Protein 4F3J (pdb70)

Nearest PDB structures (foldseek):
  4f3j-assembly1_A  TM=1.007E+00  e=6.464E-29  Homo sapiens
  6u66-assembly1_A  TM=9.290E-01  e=1.604E-14  Homo sapiens
  1o91-assembly1_C  TM=9.462E-01  e=4.366E-13  Mus musculus
  2jg8-assembly1_B  TM=9.190E-01  e=2.045E-13  Homo sapiens
  1c28-assembly1_A  TM=9.010E-01  e=4.246E-12  Mus musculus

InterPro domains:
  IPR001073 C1q domain [PF00386] (105-232)
  IPR001073 C1q domain [PR00007] (116-142)
  IPR001073 C1q domain [PR00007] (143-162)
  IPR001073 C1q domain [PR00007] (189-210)
  IPR001073 C1q domain [PR00007] (223-233)
  IPR001073 C1q domain [PS50871] (99-238)
  IPR001073 C1q domain [SM00110] (97-235)
  IPR008160 Collagen triple helix repeat [PF01391] (36-93)
  IPR008983 Tumour necrosis factor-like domain superfamily [G3DSA:2.60.120.40] (103-243)
  IPR008983 Tumour necrosis factor-like domain superfamily [SSF49842] (102-234)
  IPR050392 Collagen/C1q domain-containing [PTHR15427] (24-233)

Secondary structure (DSSP, 8-state):
---EEEEEPPP-SSPPP-SS-----EEEE-TT--EETTTTEEE--S-EEEEEEEEEEEEEEEEEEEEEETTEEEEEEEE---S-SS-EEEEEEEEEEE-TT-EEEEE--STT-EEEE-BTTB--EEEEEEEEES--SSTTT--

Radius of gyration: 16.04 Å; Cα contacts (8 Å, |Δi|>4): 365; chains: 1; bounding box: 34×25×56 Å

CATH classification: 2.60.120.40

Solvent-accessible surface area: 7973 Å² total; per-residue (Å²): 94,196,6,42,4,19,0,35,26,43,104,58,239,108,99,14,65,48,128,40,25,0,25,0,64,136,63,99,71,36,154,64,52,25,5,62,27,132,60,0,51,0,32,0,88,18,13,0,23,0,82,2,9,0,100,5,15,0,50,174,32,10,0,19,1,2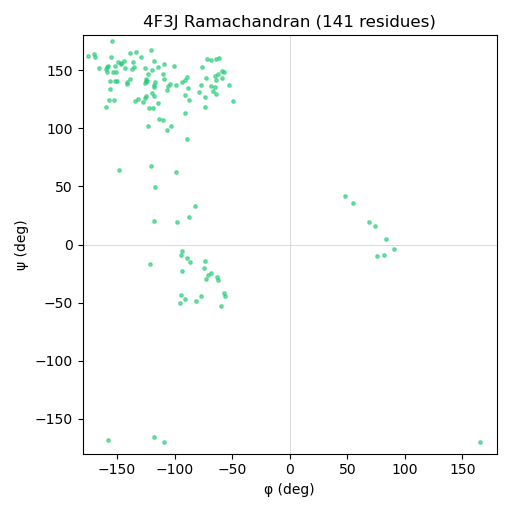1,0,8,59,80,44,131,61,55,27,66,51,95,54,126,18,32,67,116,112,149,54,23,79,17,65,7,27,25,100,24,123,0,97,59,138,24,55,0,21,0,38,4,41,66,68,114,86,49,4,16,48,7,33,161,184,36,64,0,30,0,27,0,86,22,75,119,30,25,166,77,121,53,90,144,190,42,155

Structure (mmCIF, N/CA/C/O backbone):
data_4F3J
#
_entry.id   4F3J
#
_cell.length_a   46.621
_cell.length_b   46.621
_cell.length_c   138.830
_cell.angle_alpha   90.000
_cell.angle_beta   90.000
_cell.angle_gamma   120.000
#
_symmetry.space_group_name_H-M   'H 3'
#
loop_
_entity.id
_entity.type
_entity.pdbx_description
1 polymer 'Complement C1q tumor necrosis factor-related protein 5'
2 water water
#
loop_
_atom_site.group_PDB
_atom_site.id
_atom_site.type_symbol
_atom_site.label_atom_id
_atom_site.label_alt_id
_atom_site.label_comp_id
_atom_site.label_asym_id
_atom_site.label_entity_id
_atom_site.label_seq_id
_atom_site.pdbx_PDB_ins_code
_atom_site.Cartn_x
_atom_site.Cartn_y
_atom_site.Cartn_z
_atom_site.occupancy
_atom_site.B_iso_or_equiv
_atom_site.auth_seq_id
_atom_site.auth_comp_id
_atom_site.auth_asym_id
_atom_site.auth_atom_id
_atom_site.pdbx_PDB_model_num
ATOM 1 N N . ALA A 1 1 ? -20.594 -8.214 -37.065 1.00 37.56 102 ALA A N 1
ATOM 2 C CA . ALA A 1 1 ? -19.691 -7.230 -36.450 1.00 32.94 102 ALA A CA 1
ATOM 3 C C . ALA A 1 1 ? -19.011 -7.785 -35.217 1.00 27.86 102 ALA A C 1
ATOM 4 O O . ALA A 1 1 ? -19.518 -8.730 -34.597 1.00 33.37 102 ALA A O 1
ATOM 6 N N . ARG A 1 2 ? -17.881 -7.184 -34.839 1.00 23.43 103 ARG A N 1
ATOM 7 C CA . ARG A 1 2 ? -17.092 -7.655 -33.702 1.00 18.17 103 ARG A CA 1
ATOM 8 C C . ARG A 1 2 ? -16.857 -6.518 -32.724 1.00 19.81 103 ARG A C 1
ATOM 9 O O . ARG A 1 2 ? -16.366 -5.452 -33.097 1.00 20.88 103 ARG A O 1
ATOM 17 N N . SER A 1 3 ? -17.215 -6.741 -31.468 1.00 16.25 104 SER A N 1
ATOM 18 C CA . SER A 1 3 ? -16.816 -5.837 -30.405 1.00 17.82 104 SER A CA 1
ATOM 19 C C . SER A 1 3 ? -16.910 -6.581 -29.091 1.00 15.14 104 SER A C 1
ATOM 20 O O . SER A 1 3 ? -17.992 -7.026 -28.699 1.00 15.95 104 SER A O 1
ATOM 23 N N . ALA A 1 4 ? -15.780 -6.726 -28.401 1.00 13.39 105 ALA A N 1
ATOM 24 C CA . ALA A 1 4 ? -15.773 -7.397 -27.116 1.00 13.45 105 ALA A CA 1
ATOM 25 C C . ALA A 1 4 ? -14.567 -6.993 -26.308 1.00 13.63 105 ALA A C 1
ATOM 26 O O . ALA A 1 4 ? -13.510 -6.681 -26.874 1.00 16.28 105 ALA A O 1
ATOM 28 N N . PHE A 1 5 ? -14.701 -7.077 -24.987 1.00 13.64 106 PHE A N 1
ATOM 29 C CA . PHE A 1 5 ? -13.554 -6.902 -24.101 1.00 13.63 106 PHE A CA 1
ATOM 30 C C . PHE A 1 5 ? -13.801 -7.607 -22.780 1.00 13.21 106 PHE A C 1
ATOM 31 O O . PHE A 1 5 ? -14.953 -7.840 -22.389 1.00 12.68 106 PHE A O 1
ATOM 39 N N . SER A 1 6 ? -12.721 -7.865 -22.048 1.00 14.24 107 SER A N 1
ATOM 40 C CA . SER A 1 6 ? -12.819 -8.297 -20.677 1.00 13.04 107 SER A CA 1
ATOM 41 C C . SER A 1 6 ? -11.557 -7.830 -19.962 1.00 14.30 107 SER A C 1
ATOM 42 O O . SER A 1 6 ? -10.465 -7.862 -20.544 1.00 15.50 107 SER A O 1
ATOM 45 N N . ALA A 1 7 ? -11.705 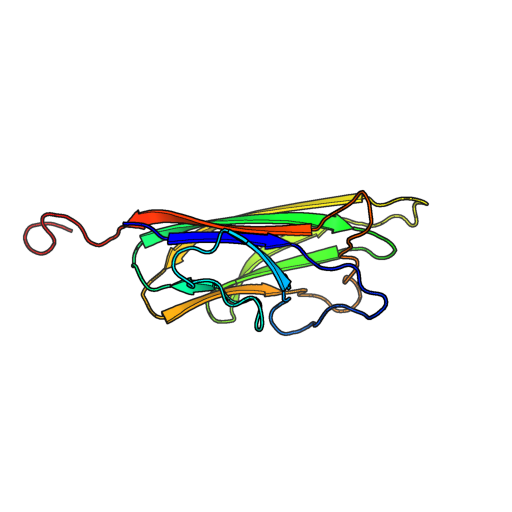-7.374 -18.722 1.00 14.92 108 ALA A N 1
ATOM 46 C CA . ALA A 1 7 ? -10.580 -6.830 -17.958 1.00 16.45 108 ALA A CA 1
ATOM 47 C C . ALA A 1 7 ? -10.782 -7.088 -16.488 1.00 15.24 108 ALA A C 1
ATOM 48 O O . ALA A 1 7 ? -11.927 -7.273 -16.022 1.00 15.33 108 ALA A O 1
ATOM 50 N N . LYS A 1 8 ? -9.689 -7.098 -15.740 1.00 18.26 109 LYS A N 1
ATOM 51 C CA . LYS A 1 8 ? -9.793 -7.283 -14.306 1.00 18.50 109 LYS A CA 1
ATOM 52 C C . LYS A 1 8 ? -9.042 -6.233 -13.527 1.00 18.85 109 LYS A C 1
ATOM 53 O O . LYS A 1 8 ? -8.209 -5.537 -14.072 1.00 20.59 109 LYS A O 1
ATOM 59 N N . ARG A 1 9 ? -9.401 -6.102 -12.254 1.00 18.88 110 ARG A N 1
ATOM 60 C CA . ARG A 1 9 ? -8.777 -5.150 -11.339 1.00 22.17 110 ARG A CA 1
ATOM 61 C C . ARG A 1 9 ? -7.407 -5.646 -10.852 1.00 22.80 110 ARG A C 1
ATOM 62 O O . ARG A 1 9 ? -7.244 -6.818 -10.529 1.00 26.34 110 ARG A O 1
ATOM 70 N N . SER A 1 10 ? -6.422 -4.758 -10.807 1.00 26.18 111 SER A N 1
ATOM 71 C CA . SER A 1 10 ? -5.162 -5.080 -10.129 1.00 29.43 111 SER A CA 1
ATOM 72 C C . SER A 1 10 ? -5.348 -5.000 -8.623 1.00 30.16 111 SER A C 1
ATOM 73 O O . SER A 1 10 ? -6.194 -4.244 -8.142 1.00 33.13 111 SER A O 1
ATOM 76 N N . GLU A 1 11 ? -4.550 -5.769 -7.886 1.00 35.33 112 GLU A N 1
ATOM 77 C CA . GLU A 1 11 ? -4.525 -5.650 -6.435 1.00 37.47 112 GLU A CA 1
ATOM 78 C C . GLU A 1 11 ? -4.135 -4.238 -6.093 1.00 36.65 112 GLU A C 1
ATOM 79 O O . GLU A 1 11 ? -3.285 -3.649 -6.757 1.00 38.36 112 GLU A O 1
ATOM 85 N N . SER A 1 12 ? -4.729 -3.691 -5.043 1.00 38.36 113 SER A N 1
ATOM 86 C CA . SER A 1 12 ? -4.415 -2.318 -4.672 1.00 40.10 113 SER A CA 1
ATOM 87 C C . SER A 1 12 ? -4.553 -2.105 -3.163 1.00 42.66 113 SER A C 1
ATOM 88 O O . SER A 1 12 ? -5.462 -2.649 -2.542 1.00 42.72 113 SER A O 1
ATOM 91 N N . ARG A 1 13 ? -3.635 -1.332 -2.582 1.00 40.72 114 ARG A N 1
ATOM 92 C CA . ARG A 1 13 ? -3.702 -0.964 -1.170 1.00 46.47 114 ARG A CA 1
ATOM 93 C C . ARG A 1 13 ? -4.393 0.385 -1.010 1.00 50.08 114 ARG A C 1
ATOM 94 O O . ARG A 1 13 ? -4.681 0.816 0.113 1.00 54.59 114 ARG A O 1
ATOM 102 N N . VAL A 1 14 ? -4.634 1.062 -2.131 1.00 44.32 115 VAL A N 1
ATOM 103 C CA . VAL A 1 14 ? -5.337 2.342 -2.105 1.00 45.21 115 VAL A CA 1
ATOM 104 C C . VAL A 1 14 ? -6.800 2.150 -2.495 1.00 42.36 115 VAL A C 1
ATOM 105 O O . VAL A 1 14 ? -7.130 1.189 -3.190 1.00 36.63 115 VAL A O 1
ATOM 109 N N . PRO A 1 15 ? -7.687 3.043 -2.011 1.00 47.79 116 PRO A N 1
ATOM 110 C CA . PRO A 1 15 ? -9.107 3.038 -2.392 1.00 48.37 116 PRO A CA 1
ATOM 111 C C . PRO A 1 15 ? -9.282 3.159 -3.903 1.00 47.71 116 PRO A C 1
ATOM 112 O O . PRO A 1 15 ? -8.454 3.800 -4.553 1.00 50.72 116 PRO A O 1
ATOM 116 N N . PRO A 1 16 ? -10.345 2.549 -4.455 1.00 46.88 117 PRO A N 1
ATOM 117 C CA . PRO A 1 16 ? -10.588 2.551 -5.905 1.00 49.31 117 PRO A CA 1
ATOM 118 C C . PRO A 1 16 ? -11.054 3.920 -6.377 1.00 48.51 117 PRO A C 1
ATOM 119 O O . PRO A 1 16 ? -11.798 4.565 -5.634 1.00 42.64 117 PRO A O 1
ATOM 123 N N . PRO A 1 17 ? -10.623 4.356 -7.583 1.00 51.11 118 PRO A N 1
ATOM 124 C CA . PRO A 1 17 ? -11.134 5.613 -8.141 1.00 47.81 118 PRO A CA 1
ATOM 125 C C . PRO A 1 17 ? -12.653 5.612 -8.049 1.00 44.37 118 PRO A C 1
ATOM 126 O O . PRO A 1 17 ? -13.288 4.661 -8.518 1.00 44.68 118 PRO A O 1
ATOM 130 N N . SER A 1 18 ? -13.221 6.626 -7.402 1.00 44.34 119 SER A N 1
ATOM 131 C CA . SER A 1 18 ? -14.670 6.700 -7.218 1.00 47.20 119 SER A CA 1
ATOM 132 C C . SER A 1 18 ? -15.252 7.967 -7.836 1.00 52.02 119 SER A C 1
ATOM 133 O O . SER A 1 18 ? -14.504 8.888 -8.178 1.00 52.07 119 SER A O 1
ATOM 136 N N . ASP A 1 19 ? -16.582 8.004 -7.961 1.00 50.77 120 ASP A N 1
ATOM 137 C CA . ASP A 1 19 ? -17.296 9.113 -8.606 1.00 55.62 120 ASP A CA 1
ATOM 138 C C . ASP A 1 19 ? -16.664 9.483 -9.939 1.00 53.20 120 ASP A C 1
ATOM 139 O O . ASP A 1 19 ? -16.513 10.655 -10.299 1.00 56.46 120 ASP A O 1
ATOM 144 N N . ALA A 1 20 ? -16.309 8.429 -10.658 1.00 42.01 121 ALA A N 1
ATOM 145 C CA . ALA A 1 20 ? -15.562 8.487 -11.887 1.00 38.16 121 ALA A CA 1
ATOM 146 C C . ALA A 1 20 ? -15.580 7.034 -12.273 1.00 37.46 121 ALA A C 1
ATOM 147 O O . ALA A 1 20 ? -15.864 6.176 -11.430 1.00 38.27 121 ALA A O 1
ATOM 149 N N . PRO A 1 21 ? -15.291 6.742 -13.537 1.00 35.99 122 PRO A N 1
ATOM 150 C CA . PRO A 1 21 ? -15.249 5.327 -13.902 1.00 32.66 122 PRO A CA 1
ATOM 151 C C . PRO A 1 21 ? -14.220 4.578 -13.061 1.00 30.90 122 PRO A C 1
ATOM 152 O O . PRO A 1 21 ? -13.214 5.163 -12.612 1.00 31.80 122 PRO A O 1
ATOM 156 N N . LEU A 1 22 ? -14.497 3.304 -12.812 1.00 27.57 123 LEU A N 1
ATOM 157 C CA . LEU A 1 22 ? -13.549 2.431 -12.138 1.00 25.86 123 LEU A CA 1
ATOM 158 C C . LEU A 1 22 ? -12.671 1.722 -13.176 1.00 26.43 123 LEU A C 1
ATOM 159 O O . LEU A 1 22 ? -13.164 0.920 -13.939 1.00 25.03 123 LEU A O 1
ATOM 164 N N . PRO A 1 23 ? -11.361 2.033 -13.219 1.00 25.80 124 PRO A N 1
ATOM 165 C CA . PRO A 1 23 ? -10.500 1.281 -14.146 1.00 29.36 124 PRO A CA 1
ATOM 166 C C . PRO A 1 23 ? -10.343 -0.209 -13.786 1.00 27.18 124 PRO A C 1
ATOM 167 O O . PRO A 1 23 ? -10.102 -0.561 -12.645 1.00 27.37 124 PRO A O 1
ATOM 171 N N . PHE A 1 24 ? -10.516 -1.077 -14.772 1.00 24.97 125 PHE A N 1
ATOM 172 C CA . PHE A 1 24 ? -10.118 -2.478 -14.658 1.00 23.01 125 PHE A CA 1
ATOM 173 C C . PHE A 1 24 ? -8.879 -2.549 -15.527 1.00 22.40 125 PHE A C 1
ATOM 174 O O . PHE A 1 24 ? -8.952 -2.566 -16.769 1.00 23.49 125 PHE A O 1
ATOM 182 N N . ASP A 1 25 ? -7.733 -2.484 -14.864 1.00 25.18 126 ASP A N 1
ATOM 183 C CA . ASP A 1 25 ? -6.519 -2.043 -15.525 1.00 31.79 126 ASP A CA 1
ATOM 184 C C . ASP A 1 25 ? -5.803 -3.186 -16.214 1.00 28.65 126 ASP A C 1
ATOM 185 O O . ASP A 1 25 ? -4.921 -2.968 -17.039 1.00 34.07 126 ASP A O 1
ATOM 190 N N . ARG A 1 26 ? -6.186 -4.406 -15.859 1.00 26.19 127 ARG A N 1
ATOM 191 C CA . ARG A 1 26 ? -5.551 -5.592 -16.398 1.00 27.77 127 ARG A CA 1
ATOM 192 C C . ARG A 1 26 ? -6.402 -6.274 -17.475 1.00 25.56 127 ARG A C 1
ATOM 193 O O . ARG A 1 26 ? -7.378 -6.975 -17.176 1.00 26.43 127 ARG A O 1
ATOM 201 N N . VAL A 1 27 ? -6.038 -6.067 -18.735 1.00 22.85 128 VAL A N 1
ATOM 202 C CA . VAL A 1 27 ? -6.859 -6.543 -19.861 1.00 20.24 128 VAL A CA 1
ATOM 203 C C . VAL A 1 27 ? -6.684 -8.040 -20.152 1.00 23.38 128 VAL A C 1
ATOM 204 O O . VAL A 1 27 ? -5.542 -8.539 -20.245 1.00 25.38 128 VAL A O 1
ATOM 208 N N . LEU A 1 28 ? -7.811 -8.743 -20.281 1.00 19.00 129 LEU A N 1
ATOM 209 C CA . LEU A 1 28 ? -7.816 -10.142 -20.708 1.00 21.47 129 LEU A CA 1
ATOM 210 C C . LEU A 1 28 ? -7.937 -10.232 -22.217 1.00 21.01 129 LEU A C 1
ATOM 211 O O . LEU A 1 28 ? -7.178 -10.948 -22.869 1.00 23.32 129 LEU A O 1
ATOM 216 N N . VAL A 1 29 ? -8.870 -9.474 -22.785 1.00 17.62 130 VAL A N 1
ATOM 217 C CA . VAL A 1 29 ? -9.040 -9.442 -24.235 1.00 18.63 130 VAL A CA 1
ATOM 218 C C . VAL A 1 29 ? -9.717 -8.157 -24.710 1.00 16.19 130 VAL A C 1
ATOM 219 O O . VAL A 1 29 ? -10.811 -7.820 -24.257 1.00 17.55 130 VAL A O 1
ATOM 223 N N . ASN A 1 30 ? -9.064 -7.446 -25.626 1.00 18.65 131 ASN A N 1
ATOM 224 C CA . ASN A 1 30 ? -9.640 -6.222 -26.195 1.00 18.79 131 ASN A CA 1
ATOM 225 C C . ASN A 1 30 ? -9.211 -5.997 -27.630 1.00 20.46 131 ASN A C 1
ATOM 226 O O . ASN A 1 30 ? -8.545 -5.019 -27.928 1.00 23.87 131 ASN A O 1
ATOM 231 N N . GLU A 1 31 ? -9.601 -6.889 -28.540 1.00 20.12 132 GLU A N 1
ATOM 232 C CA . GLU A 1 31 ? -9.033 -6.875 -29.897 1.00 22.57 132 GLU A CA 1
ATOM 233 C C . GLU A 1 31 ? -9.291 -5.608 -30.739 1.00 20.87 132 GLU A C 1
ATOM 234 O O . GLU A 1 31 ? -8.474 -5.245 -31.584 1.00 25.17 132 GLU A O 1
ATOM 240 N N . GLN A 1 32 ? -10.430 -4.954 -30.506 1.00 20.92 133 GLN A N 1
ATOM 241 C CA . GLN A 1 32 ? -10.811 -3.743 -31.243 1.00 20.37 133 GLN A CA 1
ATOM 242 C C . GLN A 1 32 ? -10.301 -2.463 -30.579 1.00 22.66 133 GLN A C 1
ATOM 243 O O . GLN A 1 32 ? -10.374 -1.386 -31.169 1.00 25.23 133 GLN A O 1
ATOM 249 N N . GLY A 1 33 ? -9.809 -2.573 -29.347 1.00 22.20 134 GLY A N 1
ATOM 250 C CA . GLY A 1 33 ? -9.421 -1.397 -28.586 1.00 21.21 134 GLY A CA 1
ATOM 251 C C . GLY A 1 33 ? -10.609 -0.542 -28.167 1.00 22.82 134 GLY A C 1
ATOM 252 O O . GLY A 1 33 ? -10.449 0.644 -27.874 1.00 26.34 134 GLY A O 1
ATOM 253 N N . HIS A 1 34 ? -11.807 -1.125 -28.163 1.00 21.67 135 HIS A N 1
ATOM 254 C CA . HIS A 1 34 ? -12.997 -0.374 -27.767 1.00 19.57 135 HIS A CA 1
ATOM 255 C C . HIS A 1 34 ? -13.032 -0.081 -26.257 1.00 19.45 135 HIS A C 1
ATOM 256 O O . HIS A 1 34 ? -13.668 0.889 -25.825 1.00 23.14 135 HIS A O 1
ATOM 263 N N . TYR A 1 35 ? -12.370 -0.926 -25.459 1.00 19.15 136 TYR A N 1
ATOM 264 C CA . TYR A 1 35 ? -12.203 -0.666 -24.043 1.00 19.88 136 TYR A CA 1
ATOM 265 C C . TYR A 1 35 ? -10.903 0.108 -23.822 1.00 21.38 136 TYR A C 1
ATOM 266 O O . TYR A 1 35 ? -9.891 -0.147 -24.490 1.00 24.46 136 TYR A O 1
ATOM 275 N N . ASP A 1 36 ? -10.927 1.065 -22.897 1.00 24.84 137 ASP A N 1
ATOM 276 C CA . ASP A 1 36 ? -9.744 1.841 -22.558 1.00 26.98 137 ASP A CA 1
ATOM 277 C C . ASP A 1 36 ? -9.362 1.486 -21.123 1.00 27.08 137 ASP A C 1
ATOM 278 O O . ASP A 1 36 ? -10.053 1.869 -20.176 1.00 26.58 137 ASP A O 1
ATOM 283 N N . ALA A 1 37 ? -8.266 0.744 -20.954 1.00 27.37 138 ALA A N 1
ATOM 284 C CA . ALA A 1 37 ? -7.899 0.251 -19.626 1.00 31.31 138 ALA A CA 1
ATOM 285 C C . ALA A 1 37 ? -7.362 1.351 -18.738 1.00 30.30 138 ALA A C 1
ATOM 286 O O . ALA A 1 37 ? -7.224 1.168 -17.534 1.00 31.53 138 ALA A O 1
ATOM 288 N N . VAL A 1 38 ? -7.037 2.488 -19.340 1.00 29.06 139 VAL A N 1
ATOM 289 C CA . VAL A 1 38 ? -6.569 3.626 -18.566 1.00 30.01 139 VAL A CA 1
ATOM 290 C C . VAL A 1 38 ? -7.746 4.324 -17.880 1.00 34.22 139 VAL A C 1
ATOM 291 O O . VAL A 1 38 ? -7.677 4.660 -16.696 1.00 34.76 139 VAL A O 1
ATOM 295 N N . THR A 1 39 ? -8.837 4.514 -18.621 1.00 32.03 140 THR A N 1
ATOM 296 C CA . THR A 1 39 ? -10.018 5.207 -18.094 1.00 32.79 140 THR A CA 1
ATOM 297 C C . THR A 1 39 ? -11.081 4.275 -17.491 1.00 29.81 140 THR A C 1
ATOM 298 O O . THR A 1 39 ? -11.890 4.707 -16.657 1.00 35.85 140 THR A O 1
ATOM 302 N N . GLY A 1 40 ? -11.083 3.008 -17.900 1.00 25.68 141 GLY A N 1
ATOM 303 C CA . GLY A 1 40 ? -12.120 2.077 -17.474 1.00 26.70 141 GLY A CA 1
ATOM 304 C C . GLY A 1 40 ? -13.391 2.152 -18.305 1.00 22.12 141 GLY A C 1
ATOM 305 O O . GLY A 1 40 ? -14.376 1.472 -18.007 1.00 22.01 141 GLY A O 1
ATOM 306 N N . LYS A 1 41 ? -13.366 2.961 -19.359 1.00 21.37 142 LYS A N 1
ATOM 307 C CA . LYS A 1 41 ? -14.535 3.157 -20.202 1.00 23.30 142 LYS A CA 1
ATOM 308 C C . LYS A 1 41 ? -14.509 2.310 -21.476 1.00 21.19 142 LYS A C 1
ATOM 309 O O . LYS A 1 41 ? -13.480 2.216 -22.178 1.00 22.78 142 LYS A O 1
ATOM 315 N N . PHE A 1 42 ? -15.665 1.729 -21.784 1.00 19.18 143 PHE A N 1
ATOM 316 C CA . PHE A 1 42 ? -15.924 1.156 -23.096 1.00 16.75 143 PHE A CA 1
ATOM 317 C C . PHE A 1 42 ? -16.547 2.231 -23.980 1.00 18.43 143 PHE A C 1
ATOM 318 O O . PHE A 1 42 ? -17.498 2.895 -23.591 1.00 19.48 143 PHE A O 1
ATOM 326 N N . THR A 1 43 ? -15.985 2.435 -25.169 1.00 18.91 144 THR A N 1
ATOM 327 C CA . THR A 1 43 ? -16.581 3.352 -26.147 1.00 20.94 144 THR A CA 1
ATOM 328 C C . THR A 1 43 ? -17.063 2.617 -27.394 1.00 21.67 144 THR A C 1
ATOM 329 O O . THR A 1 43 ? -16.278 1.944 -28.090 1.00 20.94 144 THR A O 1
ATOM 333 N N . CYS A 1 44 ? -18.357 2.767 -27.672 1.00 19.81 145 CYS A N 1
ATOM 334 C CA . CYS A 1 44 ? -19.005 2.095 -28.795 1.00 20.67 145 CYS A CA 1
ATOM 335 C C . CYS A 1 44 ? -18.529 2.614 -30.148 1.00 23.41 145 CYS A C 1
ATOM 336 O O . CYS A 1 44 ? -18.395 3.827 -30.352 1.00 22.92 145 CYS A O 1
ATOM 339 N N . GLN A 1 45 ? -18.273 1.693 -31.072 1.00 21.63 146 GLN A N 1
ATOM 340 C CA . GLN A 1 45 ? -18.042 2.050 -32.480 1.00 21.27 146 GLN A CA 1
ATOM 341 C C . GLN A 1 45 ? -19.034 1.383 -33.430 1.00 22.81 146 GLN A C 1
ATOM 342 O O . GLN A 1 45 ? -19.170 1.786 -34.562 1.00 29.41 146 GLN A O 1
ATOM 348 N N . VAL A 1 46 ? -19.721 0.351 -32.971 1.00 23.61 147 VAL A N 1
ATOM 349 C CA . VAL A 1 46 ? -20.697 -0.352 -33.796 1.00 22.47 147 VAL A CA 1
ATOM 350 C C . VAL A 1 46 ? -22.043 -0.223 -33.114 1.00 20.00 147 VAL A C 1
ATOM 351 O O . VAL A 1 46 ? -22.199 -0.684 -31.983 1.00 20.65 147 VAL A O 1
ATOM 355 N N . PRO A 1 47 ? -23.027 0.418 -33.763 1.00 21.58 148 PRO A N 1
ATOM 356 C CA . PRO A 1 47 ? -24.325 0.495 -33.074 1.00 19.83 148 PRO A CA 1
ATOM 357 C C . PRO A 1 47 ? -24.949 -0.887 -32.883 1.00 20.20 148 PRO A C 1
ATOM 358 O O . PRO A 1 47 ? -24.846 -1.750 -33.763 1.00 18.96 148 PRO A O 1
ATOM 362 N N . GLY A 1 48 ? -25.584 -1.117 -31.742 1.00 19.23 149 GLY A N 1
ATOM 363 C CA . GLY A 1 48 ? -26.159 -2.433 -31.534 1.00 19.40 149 GLY A CA 1
ATOM 364 C C . GLY A 1 48 ? -26.528 -2.655 -30.105 1.00 14.97 149 GLY A C 1
ATOM 365 O O . GLY A 1 48 ? -26.531 -1.728 -29.299 1.00 17.39 149 GLY A O 1
ATOM 366 N N . VAL A 1 49 ? -26.853 -3.905 -29.808 1.00 15.21 150 VAL A N 1
ATOM 367 C CA . VAL A 1 49 ? -27.245 -4.287 -28.474 1.00 13.96 150 VAL A CA 1
ATOM 368 C C . VAL A 1 49 ? -26.093 -5.077 -27.863 1.00 13.98 150 VAL A C 1
ATOM 369 O O . VAL A 1 49 ? -25.557 -6.011 -28.486 1.00 13.80 150 VAL A O 1
ATOM 373 N N . TYR A 1 50 ? -25.749 -4.711 -26.625 1.00 12.97 151 TYR A N 1
ATOM 374 C CA . TYR A 1 50 ? -24.570 -5.210 -25.904 1.00 11.55 151 TYR A CA 1
ATOM 375 C C . TYR A 1 50 ? -24.968 -5.855 -24.586 1.00 10.96 151 TYR A C 1
ATOM 376 O O . TYR A 1 50 ? -25.931 -5.396 -23.948 1.00 13.64 151 TYR A O 1
ATOM 385 N N . TYR A 1 51 ? -24.232 -6.894 -24.167 1.00 10.45 152 TYR A N 1
ATOM 386 C CA . TYR A 1 51 ? -24.335 -7.387 -22.792 1.00 10.05 152 TYR A CA 1
ATOM 387 C C . TYR A 1 51 ? -23.094 -6.960 -22.012 1.00 10.83 152 TYR A C 1
ATOM 388 O O . TYR A 1 51 ? -21.982 -7.044 -22.537 1.00 11.48 152 TYR A O 1
ATOM 397 N N . PHE A 1 52 ? -23.277 -6.489 -20.776 1.00 10.93 153 PHE A N 1
ATOM 398 C CA . PHE A 1 52 ? -22.182 -6.145 -19.869 1.00 10.36 153 PHE A CA 1
ATOM 399 C C . PHE A 1 52 ? -22.381 -6.921 -18.587 1.00 10.21 153 PHE A C 1
ATOM 400 O O . PHE A 1 52 ? -23.500 -7.044 -18.104 1.00 11.69 153 PHE A O 1
ATOM 408 N N . ALA A 1 53 ? -21.284 -7.403 -18.030 1.00 10.08 154 ALA A N 1
ATOM 409 C CA . ALA A 1 53 ? -21.303 -8.145 -16.758 1.00 10.54 154 ALA A CA 1
ATOM 410 C C . ALA A 1 53 ? -20.105 -7.783 -15.923 1.00 10.53 154 ALA A C 1
ATOM 411 O O . ALA A 1 53 ? -18.974 -7.702 -16.424 1.00 11.65 154 ALA A O 1
ATOM 413 N N . VAL A 1 54 ? -20.341 -7.643 -14.617 1.00 11.01 155 VAL A N 1
ATOM 414 C CA . VAL A 1 54 ? -19.310 -7.437 -13.599 1.00 11.53 155 VAL A CA 1
ATOM 415 C C . VAL A 1 54 ? -19.409 -8.594 -12.628 1.00 10.96 155 VAL A C 1
ATOM 416 O O . VAL A 1 54 ? -20.502 -8.956 -12.184 1.00 12.35 155 VAL A O 1
ATOM 420 N N . HIS A 1 55 ? -18.265 -9.208 -12.344 1.00 11.09 156 HIS A N 1
ATOM 421 C CA . HIS A 1 55 ? -18.169 -10.246 -11.330 1.00 11.63 156 HIS A CA 1
ATOM 422 C C . HIS A 1 55 ? -17.125 -9.778 -10.337 1.00 11.65 156 HIS A C 1
ATOM 423 O O . HIS A 1 55 ? -15.924 -9.844 -10.637 1.00 13.83 156 HIS A O 1
ATOM 430 N N . ALA A 1 56 ? -17.576 -9.274 -9.188 1.00 13.31 157 ALA A N 1
ATOM 431 C CA . ALA A 1 56 ? -16.694 -8.622 -8.221 1.00 14.61 157 ALA A CA 1
ATOM 432 C C . ALA A 1 56 ? -16.480 -9.402 -6.934 1.00 15.24 157 ALA A C 1
ATOM 433 O O . ALA A 1 56 ? -17.393 -10.073 -6.442 1.00 16.87 157 ALA A O 1
ATOM 435 N N . THR A 1 57 ? -15.280 -9.270 -6.380 1.00 15.45 158 THR A N 1
ATOM 436 C CA . THR A 1 57 ? -14.991 -9.710 -5.033 1.00 16.90 158 THR A CA 1
ATOM 437 C C . THR A 1 57 ? -15.190 -8.520 -4.107 1.00 17.28 158 THR A C 1
ATOM 438 O O . THR A 1 57 ? -14.848 -7.384 -4.442 1.00 17.70 158 THR A O 1
ATOM 442 N N . VAL A 1 58 ? -15.779 -8.806 -2.950 1.00 16.88 159 VAL A N 1
ATOM 443 C CA . VAL A 1 58 ? -16.154 -7.813 -1.951 1.00 16.77 159 VAL A CA 1
ATOM 444 C C . VAL A 1 58 ? -15.384 -8.097 -0.662 1.00 17.97 159 VAL A C 1
ATOM 445 O O . VAL A 1 58 ? -15.415 -9.218 -0.149 1.00 18.19 159 VAL A O 1
ATOM 449 N N . TYR A 1 59 ? -14.698 -7.099 -0.104 1.00 19.47 160 TYR A N 1
ATOM 450 C CA . TYR A 1 59 ? -13.890 -7.362 1.084 1.00 20.24 160 TYR A CA 1
ATOM 451 C C . TYR A 1 59 ? -13.665 -6.100 1.886 1.00 20.14 160 TYR A C 1
ATOM 452 O O . TYR A 1 59 ? -13.353 -5.057 1.319 1.00 24.35 160 TYR A O 1
ATOM 461 N N . ARG A 1 60 ? -13.848 -6.218 3.202 1.00 22.51 161 ARG A N 1
ATOM 462 C CA . ARG A 1 60 ? -13.610 -5.168 4.209 1.00 25.67 161 ARG A CA 1
ATOM 463 C C . ARG A 1 60 ? -14.644 -4.054 4.300 1.00 28.08 161 ARG A C 1
ATOM 464 O O . ARG A 1 60 ? -14.602 -3.245 5.219 1.00 39.08 161 ARG A O 1
ATOM 472 N N . ALA A 1 61 ? -15.554 -4.003 3.362 1.00 26.02 162 ALA A N 1
ATOM 473 C CA . ALA A 1 61 ? -16.567 -2.967 3.304 1.00 24.78 162 ALA A CA 1
ATOM 474 C C . ALA A 1 61 ? -17.560 -3.513 2.323 1.00 22.34 162 ALA A C 1
ATOM 475 O O . ALA A 1 61 ? -17.189 -4.270 1.410 1.00 22.69 162 ALA A O 1
ATOM 477 N N . SER A 1 62 ? -18.821 -3.123 2.467 1.00 22.07 163 SER A N 1
ATOM 478 C CA . SER A 1 62 ? -19.825 -3.460 1.458 1.00 21.98 163 SER A CA 1
ATOM 479 C C . SER A 1 62 ? -19.469 -2.847 0.107 1.00 19.59 163 SER A C 1
ATOM 480 O O . SER A 1 62 ? -18.658 -1.905 0.031 1.00 22.47 163 SER A O 1
ATOM 483 N N . LEU A 1 63 ? -20.056 -3.384 -0.961 1.00 17.59 164 LEU A N 1
ATOM 484 C CA . LEU A 1 63 ? -19.829 -2.857 -2.301 1.00 17.77 164 LEU A CA 1
ATOM 485 C C . LEU A 1 63 ? -21.137 -2.503 -2.967 1.00 17.12 164 LEU A C 1
ATOM 486 O O . LEU A 1 63 ? -22.047 -3.337 -3.059 1.00 17.09 164 LEU A O 1
ATOM 491 N N . GLN A 1 64 ? -21.205 -1.270 -3.458 1.00 18.60 165 GLN A N 1
ATOM 492 C CA . GLN A 1 64 ? -22.260 -0.842 -4.356 1.00 18.60 165 GLN A CA 1
ATOM 493 C C . GLN A 1 64 ? -21.583 -0.451 -5.665 1.00 17.51 165 GLN A C 1
ATOM 494 O O . GLN A 1 64 ? -20.553 0.226 -5.666 1.00 19.77 165 GLN A O 1
ATOM 500 N N . PHE A 1 65 ? -22.143 -0.878 -6.787 1.00 16.18 166 PHE A N 1
ATOM 501 C CA . PHE A 1 65 ? -21.715 -0.315 -8.072 1.00 15.72 166 PHE A CA 1
ATOM 502 C C . PHE A 1 65 ? -22.868 -0.150 -9.047 1.00 17.56 166 PHE A C 1
ATOM 503 O O . PHE A 1 65 ? -23.875 -0.886 -8.979 1.00 16.93 166 PHE A O 1
ATOM 511 N N . ASP A 1 66 ? -22.706 0.826 -9.938 1.00 18.19 167 ASP A N 1
ATOM 512 C CA . ASP A 1 66 ? -23.611 1.044 -11.051 1.00 20.81 167 ASP A CA 1
ATOM 513 C C . ASP A 1 66 ? -22.930 0.666 -12.363 1.00 17.84 167 ASP A C 1
ATO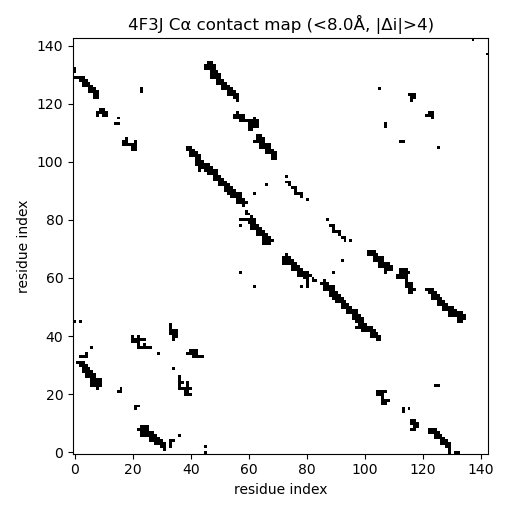M 514 O O . ASP A 1 66 ? -21.733 0.911 -12.545 1.00 18.28 167 ASP A O 1
ATOM 519 N N . LEU A 1 67 ? -23.697 0.077 -13.275 1.00 16.70 168 LEU A N 1
ATOM 520 C CA . LEU A 1 67 ? -23.308 0.039 -14.681 1.00 15.34 168 LEU A CA 1
ATOM 521 C C . LEU A 1 67 ? -23.855 1.319 -15.275 1.00 16.52 168 LEU A C 1
ATOM 522 O O . LEU A 1 67 ? -25.050 1.620 -15.101 1.00 18.79 168 LEU A O 1
ATOM 527 N N . VAL A 1 68 ? -22.971 2.110 -15.892 1.00 17.43 169 VAL A N 1
ATOM 528 C CA . VAL A 1 68 ? -23.286 3.477 -16.309 1.00 17.08 169 VAL A CA 1
ATOM 529 C C . VAL A 1 68 ? -23.188 3.635 -17.830 1.00 17.02 169 VAL A C 1
ATOM 530 O O . VAL A 1 68 ? -22.255 3.105 -18.442 1.00 17.77 169 VAL A O 1
ATOM 534 N N . LYS A 1 69 ? -24.143 4.340 -18.445 1.00 19.34 170 LYS A N 1
ATOM 535 C CA . LYS A 1 69 ? -24.086 4.692 -19.858 1.00 19.18 170 LYS A CA 1
ATOM 536 C C . LYS A 1 69 ? -24.152 6.208 -19.943 1.00 21.64 170 LYS A C 1
ATOM 537 O O . LYS A 1 69 ? -25.139 6.821 -19.502 1.00 23.63 170 LYS A O 1
ATOM 543 N N . ASN A 1 70 ? -23.095 6.822 -20.469 1.00 22.41 171 ASN A N 1
ATOM 544 C CA . ASN A 1 70 ? -23.081 8.275 -20.683 1.00 22.92 171 ASN A CA 1
ATOM 545 C C . ASN A 1 70 ? -23.391 9.080 -19.415 1.00 25.90 171 ASN A C 1
ATOM 546 O O . ASN A 1 70 ? -24.055 10.125 -19.463 1.00 29.60 171 ASN A O 1
ATOM 551 N N . GLY A 1 71 ? -22.921 8.579 -18.275 1.00 26.39 172 GLY A N 1
ATOM 552 C CA . GLY A 1 71 ? -23.081 9.293 -17.018 1.00 26.55 172 GLY A CA 1
ATOM 553 C C . GLY A 1 71 ? -24.342 8.973 -16.234 1.00 25.89 172 GLY A C 1
ATOM 554 O O . GLY A 1 71 ? -24.522 9.463 -15.122 1.00 29.74 172 GLY A O 1
ATOM 555 N N . GLU A 1 72 ? -25.218 8.147 -16.793 1.00 23.85 173 GLU A N 1
ATOM 556 C CA . GLU A 1 72 ? -26.426 7.761 -16.072 1.00 24.42 173 GLU A CA 1
ATOM 557 C C . GLU A 1 72 ? -26.440 6.262 -15.805 1.00 19.81 173 GLU A C 1
ATOM 558 O O . GLU A 1 72 ? -26.044 5.469 -16.654 1.00 21.20 173 GLU A O 1
ATOM 564 N N . SER A 1 73 ? -26.889 5.869 -14.619 1.00 22.00 174 SER A N 1
ATOM 565 C CA . SER A 1 73 ? -26.975 4.458 -14.261 1.00 22.58 174 SER A CA 1
ATOM 566 C C . SER A 1 73 ? -27.967 3.680 -15.136 1.00 20.96 174 SER A C 1
ATOM 567 O O . SER A 1 73 ? -29.105 4.110 -15.329 1.00 29.10 174 SER A O 1
ATOM 570 N N . ILE A 1 74 ? -27.498 2.553 -15.675 1.00 22.66 175 ILE A N 1
ATOM 571 C CA . ILE A 1 74 ? -28.320 1.539 -16.327 1.00 23.35 175 ILE A CA 1
ATOM 572 C C . ILE A 1 74 ? -28.962 0.631 -15.273 1.00 20.46 175 ILE A C 1
ATOM 573 O O . ILE A 1 74 ? -30.160 0.339 -15.295 1.00 23.21 175 ILE A O 1
ATOM 578 N N . ALA A 1 75 ? -28.132 0.170 -14.348 1.00 18.06 176 ALA A N 1
ATOM 579 C CA . ALA A 1 75 ? -28.550 -0.749 -13.287 1.00 17.81 176 ALA A CA 1
ATOM 580 C C . ALA A 1 75 ? -27.533 -0.652 -12.176 1.00 17.56 176 ALA A C 1
ATOM 581 O O . ALA A 1 75 ? -26.354 -0.388 -12.418 1.00 19.55 176 ALA A O 1
ATOM 583 N N . SER A 1 76 ? -28.011 -0.906 -10.964 1.00 16.84 177 SER A N 1
ATOM 584 C CA . SER A 1 76 ? -27.262 -0.742 -9.729 1.00 17.21 177 SER A CA 1
ATOM 585 C C . SER A 1 76 ? -27.268 -2.042 -8.930 1.00 15.66 177 SER A C 1
ATOM 586 O O . SER A 1 76 ? -28.287 -2.748 -8.900 1.00 16.43 177 SER A O 1
ATOM 589 N N . PHE A 1 77 ? -26.143 -2.361 -8.277 1.00 15.58 178 PHE A N 1
ATOM 590 C CA . PHE A 1 77 ? -25.996 -3.617 -7.554 1.00 15.02 178 PHE A CA 1
ATOM 591 C C . PHE A 1 77 ? -25.338 -3.384 -6.197 1.00 15.35 178 PHE A C 1
ATOM 592 O O . PHE A 1 77 ? -24.639 -2.392 -5.996 1.00 16.89 178 PHE A O 1
ATOM 600 N N . PHE A 1 78 ? -25.552 -4.307 -5.263 1.00 15.77 179 PHE A N 1
ATOM 601 C CA . PHE A 1 78 ? -25.041 -4.156 -3.911 1.00 17.99 179 PHE A CA 1
ATOM 602 C C . PHE A 1 78 ? -24.875 -5.503 -3.214 1.00 15.58 179 PHE A C 1
ATOM 603 O O . PHE A 1 78 ? -25.721 -6.384 -3.331 1.00 15.81 179 PHE A O 1
ATOM 611 N N . GLN A 1 79 ? -23.797 -5.637 -2.463 1.00 16.81 180 GLN A N 1
ATOM 612 C CA . GLN A 1 79 ? -23.616 -6.787 -1.580 1.00 14.03 180 GLN A CA 1
ATOM 613 C C . GLN A 1 79 ? -23.127 -6.301 -0.211 1.00 16.64 180 GLN A C 1
ATOM 614 O O . GLN A 1 79 ? -22.090 -5.628 -0.127 1.00 16.95 180 GLN A O 1
ATOM 620 N N . PHE A 1 80 ? -23.860 -6.633 0.861 1.00 17.73 181 PHE A N 1
ATOM 621 C CA . PHE A 1 80 ? -23.458 -6.344 2.234 1.00 19.32 181 PHE A CA 1
ATOM 622 C C . PHE A 1 80 ? -22.204 -7.122 2.601 1.00 18.38 181 PHE A C 1
ATOM 623 O O . PHE A 1 80 ? -22.094 -8.302 2.293 1.00 18.29 181 PHE A O 1
ATOM 631 N N . PHE A 1 81 ? -21.250 -6.462 3.257 1.00 19.29 182 PHE A N 1
ATOM 632 C CA . PHE A 1 81 ? -20.119 -7.186 3.816 1.00 18.62 182 PHE A CA 1
ATOM 633 C C . PHE A 1 81 ? -20.237 -7.163 5.328 1.00 23.08 182 PHE A C 1
ATOM 634 O O . PHE A 1 81 ? -19.994 -6.132 5.969 1.00 26.32 182 PHE A 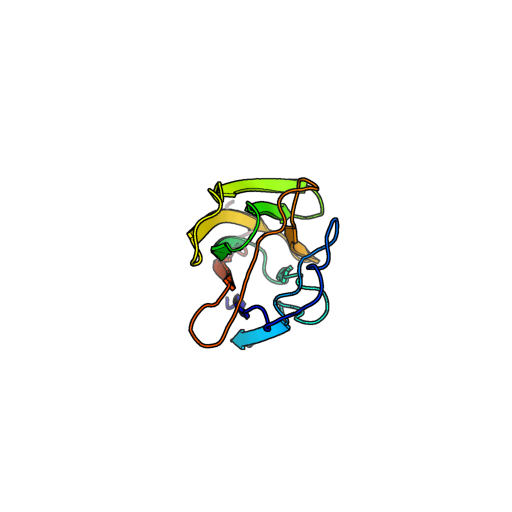O 1
ATOM 642 N N . GLY A 1 82 ? -20.594 -8.310 5.906 1.00 23.75 183 GLY A N 1
ATOM 643 C CA . GLY A 1 82 ? -20.877 -8.431 7.329 1.00 29.72 183 GLY A CA 1
ATOM 644 C C . GLY A 1 82 ? -19.683 -8.597 8.254 1.00 32.20 183 GLY A C 1
ATOM 645 O O . GLY A 1 82 ? -19.780 -9.281 9.281 1.00 38.03 183 GLY A O 1
ATOM 646 N N . GLY A 1 83 ? -18.555 -7.979 7.909 1.00 28.34 184 GLY A N 1
ATOM 647 C CA . GLY A 1 83 ? -17.398 -7.988 8.798 1.00 33.45 184 GLY A CA 1
ATOM 648 C C . GLY A 1 83 ? -16.672 -9.328 8.828 1.00 33.44 184 GLY A C 1
ATOM 649 O O . GLY A 1 83 ? -15.858 -9.583 9.722 1.00 39.96 184 GLY A O 1
ATOM 650 N N . TRP A 1 84 ? -16.954 -10.172 7.842 1.00 29.53 185 TRP A N 1
ATOM 651 C CA . TRP A 1 84 ? -16.419 -11.529 7.763 1.00 27.68 185 TRP A CA 1
ATOM 652 C C . TRP A 1 84 ? -14.892 -11.531 7.610 1.00 26.48 185 TRP A C 1
ATOM 653 O O . TRP A 1 84 ? -14.301 -10.522 7.195 1.00 30.32 185 TRP A O 1
ATOM 664 N N . PRO A 1 85 ? -14.241 -12.662 7.945 1.00 26.61 186 PRO A N 1
ATOM 665 C CA . PRO A 1 85 ? -12.777 -12.729 7.826 1.00 31.39 186 PR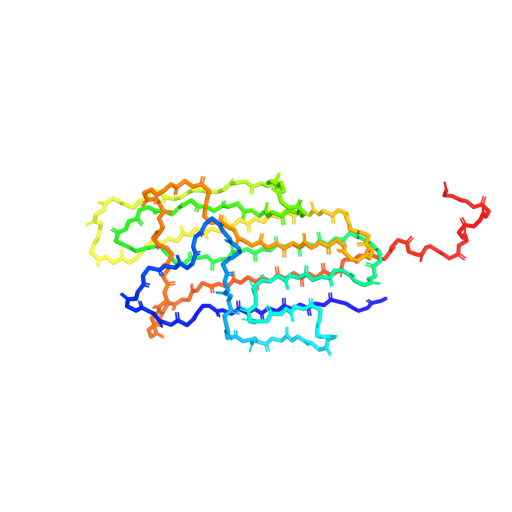O A CA 1
ATOM 666 C C . PRO A 1 85 ? -12.278 -12.848 6.383 1.00 28.34 186 PRO A C 1
ATOM 667 O O . PRO A 1 85 ? -11.116 -12.559 6.124 1.00 30.86 186 PRO A O 1
ATOM 671 N N . LYS A 1 86 ? -13.136 -13.280 5.463 1.00 23.28 187 LYS A N 1
ATOM 672 C CA . LYS A 1 86 ? -12.722 -13.507 4.079 1.00 22.21 187 LYS A CA 1
ATOM 673 C C . LYS A 1 86 ? -13.741 -12.898 3.135 1.00 21.19 187 LYS A C 1
ATOM 674 O O . LYS A 1 86 ? -14.841 -12.545 3.587 1.00 19.69 187 LYS A O 1
ATOM 680 N N . PRO A 1 87 ? -13.382 -12.748 1.838 1.00 20.12 188 PRO A N 1
ATOM 681 C CA . PRO A 1 87 ? -14.268 -11.981 0.947 1.00 18.47 188 PRO A CA 1
ATOM 682 C C . PRO A 1 87 ? -15.611 -12.625 0.626 1.00 18.68 188 PRO A C 1
ATOM 683 O O . PRO A 1 87 ? -15.816 -13.848 0.748 1.00 17.59 188 PRO A O 1
ATOM 687 N N . ALA A 1 88 ? -16.527 -11.759 0.210 1.00 17.25 189 ALA A N 1
ATOM 688 C CA . ALA A 1 88 ? -17.800 -12.150 -0.386 1.00 18.18 189 ALA A CA 1
ATOM 689 C C . ALA A 1 88 ? -17.768 -11.800 -1.885 1.00 16.21 189 ALA A C 1
ATOM 690 O O . ALA A 1 88 ? -16.704 -11.475 -2.435 1.00 17.10 189 ALA A O 1
ATOM 692 N N . SER A 1 89 ? -18.912 -11.883 -2.565 1.00 16.00 190 SER A N 1
ATOM 693 C CA . SER A 1 89 ? -18.957 -11.684 -3.997 1.00 14.69 190 SER A CA 1
ATOM 694 C C . SER A 1 89 ? -20.238 -10.971 -4.416 1.00 13.11 190 SER A C 1
ATOM 695 O O . SER A 1 89 ? -21.266 -11.026 -3.719 1.00 15.55 190 SER A O 1
ATOM 698 N N . LEU A 1 90 ? -20.182 -10.342 -5.592 1.00 14.08 191 LEU A N 1
ATOM 699 C CA . LEU A 1 90 ? -21.290 -9.564 -6.152 1.00 12.56 191 LEU A CA 1
ATOM 700 C C . LEU A 1 90 ? -21.179 -9.563 -7.656 1.00 12.23 191 LEU A C 1
ATOM 701 O O . LEU A 1 90 ? -20.164 -9.130 -8.198 1.00 14.54 191 LEU A O 1
ATOM 706 N N . SER A 1 91 ? -22.222 -9.994 -8.351 1.00 11.42 192 SER A N 1
ATOM 707 C CA . SER A 1 91 ? -22.241 -9.885 -9.800 1.00 12.31 192 SER A CA 1
ATOM 708 C C . SER A 1 91 ? -23.413 -9.030 -10.223 1.00 11.80 192 SER A C 1
ATOM 709 O O . SER A 1 91 ? -24.459 -8.983 -9.570 1.00 15.36 192 SER A O 1
ATOM 712 N N . GLY A 1 92 ? -23.243 -8.355 -11.345 1.00 11.74 193 GLY A N 1
ATOM 713 C CA . GLY A 1 92 ? -24.297 -7.542 -11.930 1.00 12.33 193 GLY A CA 1
ATOM 714 C C . GLY A 1 92 ? -24.178 -7.585 -13.436 1.00 11.80 193 GLY A C 1
ATOM 715 O O . GLY A 1 92 ? -23.107 -7.832 -13.983 1.00 14.71 193 GLY A O 1
ATOM 716 N N . GLY A 1 93 ? -25.276 -7.339 -14.130 1.00 12.26 194 GLY A N 1
ATOM 717 C CA . GLY A 1 93 ? -25.233 -7.405 -15.569 1.00 12.74 194 GLY A CA 1
ATOM 718 C C . GLY A 1 93 ? -26.510 -6.841 -16.136 1.00 11.45 194 GLY A C 1
ATOM 719 O O . GLY A 1 93 ? -27.529 -6.765 -15.422 1.00 12.98 194 GLY A O 1
ATOM 720 N N . ALA A 1 94 ? -26.475 -6.470 -17.413 1.00 11.28 195 ALA A N 1
ATOM 721 C CA . ALA A 1 94 ? -27.631 -5.915 -18.105 1.00 11.86 195 ALA A CA 1
ATOM 722 C C . ALA A 1 94 ? -27.305 -5.830 -19.588 1.00 11.30 195 ALA A C 1
ATOM 723 O O . ALA A 1 94 ? -26.128 -5.911 -19.980 1.00 13.40 195 ALA A O 1
ATOM 725 N N . MET A 1 95 ? -28.332 -5.657 -20.425 1.00 12.46 196 MET A N 1
ATOM 726 C CA . MET A 1 95 ? -28.116 -5.304 -21.836 1.00 12.95 196 MET A CA 1
ATOM 727 C C . MET A 1 95 ? -28.542 -3.868 -22.064 1.00 13.38 196 MET A C 1
ATOM 728 O O . MET A 1 95 ? -29.416 -3.336 -21.367 1.00 16.72 196 MET A O 1
ATOM 733 N N . VAL A 1 96 ? -27.958 -3.253 -23.090 1.00 14.64 197 VAL A N 1
ATOM 734 C CA . VAL A 1 96 ? -28.247 -1.884 -23.417 1.00 16.98 197 VAL A CA 1
ATOM 735 C C . VAL A 1 96 ? -27.992 -1.708 -24.904 1.00 16.59 197 VAL A C 1
ATOM 736 O O . VAL A 1 96 ? -27.139 -2.381 -25.501 1.00 16.21 197 VAL A O 1
ATOM 740 N N . ARG A 1 97 ? -28.763 -0.818 -25.512 1.00 18.94 198 ARG A N 1
ATOM 741 C CA . ARG A 1 97 ? -28.522 -0.419 -26.891 1.00 17.50 198 ARG A CA 1
ATOM 742 C C . ARG A 1 97 ? -27.544 0.750 -26.864 1.00 19.52 198 ARG A C 1
ATOM 743 O O . ARG A 1 97 ? -27.689 1.663 -26.051 1.00 21.84 198 ARG A O 1
ATOM 751 N N . LEU A 1 98 ? -26.540 0.700 -27.737 1.00 16.84 199 LEU A N 1
ATOM 752 C CA . LEU A 1 98 ? -25.534 1.755 -27.863 1.00 17.93 199 LEU A CA 1
ATOM 753 C C . LEU A 1 98 ? -25.421 2.265 -29.286 1.00 20.67 199 LEU A C 1
ATOM 754 O O . LEU A 1 98 ? -25.655 1.525 -30.247 1.00 19.89 199 LEU A O 1
ATOM 759 N N . GLU A 1 99 ? -25.024 3.534 -29.410 1.00 22.83 200 GLU A N 1
ATOM 760 C CA . GLU A 1 99 ? -24.689 4.151 -30.681 1.00 24.32 200 GLU A CA 1
ATOM 761 C C . GLU A 1 99 ? -23.217 4.563 -30.616 1.00 22.88 200 GLU A C 1
ATOM 762 O O . GLU A 1 99 ? -22.668 4.739 -29.517 1.00 21.35 200 GLU A O 1
ATOM 768 N N . PRO A 1 100 ? -22.573 4.736 -31.789 1.00 26.12 201 PRO A N 1
ATOM 769 C CA . PRO A 1 100 ? -21.147 5.090 -31.758 1.00 26.27 201 PRO A CA 1
ATOM 770 C C . PRO A 1 100 ? -20.861 6.316 -30.888 1.00 29.71 201 PRO A C 1
ATOM 771 O O . PRO A 1 100 ? -21.620 7.288 -30.900 1.00 28.36 201 PRO A O 1
ATOM 775 N N . GLU A 1 101 ? -19.787 6.207 -30.107 1.00 26.59 202 GLU A N 1
ATOM 776 C CA . GLU A 1 101 ? -19.325 7.213 -29.153 1.00 26.26 202 GLU A CA 1
ATOM 777 C C . GLU A 1 101 ? -20.050 7.181 -27.812 1.00 27.79 202 GLU A C 1
ATOM 778 O O . GLU A 1 101 ? -19.621 7.866 -26.880 1.00 28.87 202 GLU A O 1
ATOM 784 N N . ASP A 1 102 ? -21.124 6.397 -27.689 1.00 22.47 203 ASP A N 1
ATOM 785 C CA . ASP A 1 102 ? -21.662 6.152 -26.346 1.00 22.25 203 ASP A CA 1
ATOM 786 C C . ASP A 1 102 ? -20.599 5.437 -25.519 1.00 21.51 203 ASP A C 1
ATOM 787 O O . ASP A 1 102 ? -19.817 4.637 -26.050 1.00 22.16 203 ASP A O 1
ATOM 792 N N . GLN A 1 103 ? -20.583 5.718 -24.221 1.00 20.52 204 GLN A N 1
ATOM 793 C CA . GLN A 1 103 ? -19.620 5.111 -23.317 1.00 19.74 204 GLN A CA 1
ATOM 794 C C . GLN A 1 103 ? -20.312 4.393 -22.175 1.00 18.30 204 GLN A C 1
ATOM 795 O O . GLN A 1 103 ? -21.331 4.865 -21.665 1.00 20.01 204 GLN A O 1
ATOM 801 N N . VAL A 1 104 ? -19.767 3.234 -21.794 1.00 17.73 205 V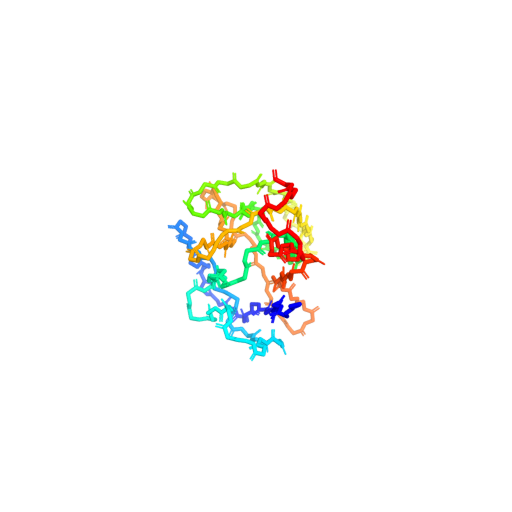AL A N 1
ATOM 802 C CA . VAL A 1 104 ? -20.262 2.440 -20.684 1.00 17.15 205 VAL A CA 1
ATOM 803 C C . VAL A 1 104 ? -19.115 2.169 -19.726 1.00 18.26 205 VAL A C 1
ATOM 804 O O . VAL A 1 104 ? -17.982 1.903 -20.148 1.00 17.97 205 VAL A O 1
ATOM 808 N N . TRP A 1 105 ? -19.403 2.256 -18.434 1.00 18.06 206 TRP A N 1
ATOM 809 C CA . TRP A 1 105 ? -18.404 1.959 -17.417 1.00 16.79 206 TRP A CA 1
ATOM 810 C C . TRP A 1 105 ? -19.030 1.512 -16.106 1.00 17.89 206 TRP A C 1
ATOM 811 O O . TRP A 1 105 ? -20.257 1.500 -15.969 1.00 17.35 206 TRP A O 1
ATOM 822 N N . VAL A 1 106 ? -18.176 1.121 -15.161 1.00 16.62 207 VAL A N 1
ATOM 823 C CA . VAL A 1 106 ? -18.612 0.739 -13.825 1.00 16.65 207 VAL A CA 1
ATOM 824 C C . VAL A 1 106 ? -18.267 1.886 -12.885 1.00 18.23 207 VAL A C 1
ATOM 825 O O . VAL A 1 106 ? -17.188 2.475 -12.994 1.00 20.59 207 VAL A O 1
ATOM 829 N N . GLN A 1 107 ? -19.166 2.221 -11.960 1.00 19.00 208 GLN A N 1
ATOM 830 C CA . GLN A 1 107 ? -18.878 3.270 -10.994 1.00 20.53 208 GLN A CA 1
ATOM 831 C C . GLN A 1 107 ? -19.418 2.913 -9.605 1.00 21.81 208 GLN A C 1
ATOM 832 O O . GLN A 1 107 ? -20.517 2.399 -9.491 1.00 22.51 208 GLN A O 1
ATOM 838 N N . VAL A 1 108 ? -18.658 3.168 -8.544 1.00 29.33 209 VAL A 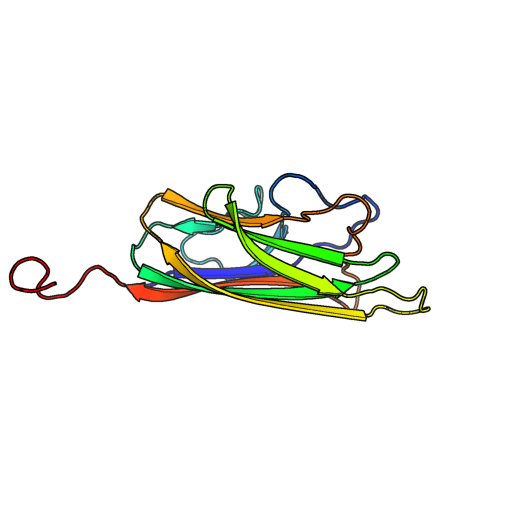N 1
ATOM 839 C CA . VAL A 1 108 ? -19.252 3.058 -7.199 1.00 35.80 209 VAL A CA 1
ATOM 840 C C . VAL A 1 108 ? -20.190 4.250 -6.955 1.00 38.13 209 VAL A C 1
ATOM 841 O O . VAL A 1 108 ? -19.748 5.403 -6.961 1.00 41.21 209 VAL A O 1
ATOM 845 N N . GLY A 1 109 ? -21.478 3.974 -6.746 1.00 38.39 210 GLY A N 1
ATOM 846 C CA . GLY A 1 109 ? -22.493 5.020 -6.676 1.00 37.72 210 GLY A CA 1
ATOM 847 C C . GLY A 1 109 ? -22.851 5.572 -5.302 1.00 41.70 210 GLY A C 1
ATOM 848 O O . GLY A 1 109 ? -23.639 6.521 -5.195 1.00 46.31 210 GLY A O 1
ATOM 849 N N . VAL A 1 110 ? -22.293 4.983 -4.247 1.00 41.54 211 VAL A N 1
ATOM 850 C CA . VAL A 1 110 ? -22.502 5.486 -2.890 1.00 40.81 211 VAL A CA 1
ATOM 851 C C . VAL A 1 110 ? -21.182 5.439 -2.103 1.00 43.03 211 VAL A C 1
ATOM 852 O O . VAL A 1 110 ? -20.396 4.499 -2.250 1.00 44.94 211 VAL A O 1
ATOM 856 N N . GLY A 1 111 ? -20.954 6.450 -1.262 1.00 46.10 212 GLY A N 1
ATOM 857 C CA . GLY A 1 111 ? -19.639 6.720 -0.690 1.00 50.55 212 GLY A CA 1
ATOM 858 C C . GLY A 1 111 ? -18.935 5.667 0.158 1.00 45.26 212 GLY A C 1
ATOM 859 O O . GLY A 1 111 ? -17.773 5.335 -0.095 1.00 49.14 212 GLY A O 1
ATOM 860 N N . ASP A 1 112 ? -19.627 5.165 1.176 1.00 41.24 213 ASP A N 1
ATOM 861 C CA . ASP A 1 112 ? -19.088 4.159 2.091 1.00 42.82 213 ASP A CA 1
ATOM 862 C C . ASP A 1 112 ? -18.752 2.833 1.389 1.00 37.88 213 ASP A C 1
ATOM 863 O O . ASP A 1 112 ? -17.862 2.083 1.808 1.00 39.93 213 ASP A O 1
ATOM 868 N N . TYR A 1 113 ? -19.467 2.542 0.314 1.00 31.07 214 TYR A N 1
ATOM 869 C CA . TYR A 1 113 ? -19.553 1.166 -0.145 1.00 26.35 214 TYR A CA 1
ATOM 870 C C . TYR A 1 113 ? -18.590 0.835 -1.294 1.00 24.19 214 TYR A C 1
ATOM 871 O O . TYR A 1 113 ? -18.990 0.528 -2.419 1.00 24.20 214 TYR A O 1
ATOM 880 N N . ILE A 1 114 ? -17.299 0.944 -1.005 1.00 26.67 215 ILE A N 1
ATOM 881 C CA . ILE A 1 114 ? -16.274 0.733 -2.018 1.00 27.27 215 ILE A CA 1
ATOM 882 C C . ILE A 1 114 ? -15.392 -0.454 -1.663 1.00 27.11 215 ILE A C 1
ATOM 883 O O . ILE A 1 114 ? -14.165 -0.357 -1.684 1.00 30.20 215 ILE A O 1
ATOM 888 N N . GLY A 1 115 ? -16.024 -1.576 -1.338 1.00 25.36 216 GLY A N 1
ATOM 889 C CA . GLY A 1 115 ? -15.283 -2.779 -0.974 1.00 24.80 216 GLY A CA 1
ATOM 890 C C . GLY A 1 115 ? -14.870 -3.701 -2.118 1.00 22.67 216 GLY A C 1
ATOM 891 O O . GLY A 1 115 ? -14.634 -4.888 -1.884 1.00 22.10 216 GLY A O 1
ATOM 892 N N . ILE A 1 116 ? -14.756 -3.191 -3.338 1.00 22.77 217 ILE A N 1
ATOM 893 C CA . ILE A 1 116 ? -14.318 -4.042 -4.450 1.00 23.16 217 ILE A CA 1
ATOM 894 C C . ILE A 1 116 ? -12.873 -4.490 -4.190 1.00 21.14 217 ILE A C 1
ATOM 895 O O . ILE A 1 116 ? -12.080 -3.734 -3.609 1.00 26.96 217 ILE A O 1
ATOM 900 N N . TYR A 1 117 ? -12.536 -5.714 -4.591 1.00 19.15 218 TYR A N 1
ATOM 901 C CA . TYR A 1 117 ? -11.276 -6.326 -4.182 1.00 20.38 218 TYR A CA 1
ATOM 902 C C . TYR A 1 117 ? -10.662 -7.253 -5.243 1.00 20.75 218 TYR A C 1
ATOM 903 O O . TYR A 1 117 ? -11.368 -7.819 -6.097 1.00 19.50 218 TYR A O 1
ATOM 912 N N . ALA A 1 118 ? -9.339 -7.411 -5.165 1.00 21.95 219 ALA A N 1
ATOM 913 C CA . ALA A 1 118 ? -8.601 -8.424 -5.922 1.00 22.78 219 ALA A CA 1
ATOM 914 C C . ALA A 1 118 ? -7.354 -8.834 -5.126 1.00 22.45 219 ALA A C 1
ATOM 915 O O . ALA A 1 118 ? -6.800 -8.038 -4.382 1.00 24.91 219 ALA A O 1
ATOM 917 N N . SER A 1 119 ? -6.934 -10.085 -5.276 1.00 24.02 220 SER A N 1
ATOM 918 C CA . SER A 1 119 ? -5.800 -10.634 -4.545 1.00 25.09 220 SER A CA 1
ATOM 919 C C . SER A 1 119 ? -5.243 -11.834 -5.307 1.00 26.83 220 SER A C 1
ATOM 920 O O . SER A 1 119 ? -5.605 -12.052 -6.473 1.00 27.28 220 SER A O 1
ATOM 923 N N . ILE A 1 120 ? -4.366 -12.610 -4.673 1.00 27.69 221 ILE A N 1
ATOM 924 C CA . ILE A 1 120 ? -3.759 -13.770 -5.347 1.00 27.71 221 ILE A CA 1
ATOM 925 C C . ILE A 1 120 ? -4.815 -14.749 -5.892 1.00 26.27 221 ILE A C 1
ATOM 926 O O . ILE A 1 120 ? -4.724 -15.197 -7.040 1.00 27.40 221 ILE A O 1
ATOM 931 N N . LYS A 1 121 ? -5.836 -15.044 -5.086 1.00 25.36 222 LYS A N 1
ATOM 932 C CA . LYS A 1 121 ? -6.875 -15.988 -5.494 1.00 22.55 222 LYS A CA 1
ATOM 933 C C . LYS A 1 121 ? -8.279 -15.381 -5.588 1.00 24.82 222 LYS A C 1
ATOM 934 O O . LYS A 1 121 ? -9.277 -16.108 -5.542 1.00 24.22 222 LYS A O 1
ATOM 940 N N . THR A 1 122 ? -8.370 -14.057 -5.712 1.00 20.55 223 THR A N 1
ATOM 941 C CA . THR A 1 122 ? -9.661 -13.422 -6.028 1.00 19.92 223 THR A CA 1
ATOM 942 C C . THR A 1 122 ? -9.490 -12.336 -7.075 1.00 20.52 223 THR A C 1
ATOM 943 O O . THR A 1 122 ? -8.427 -11.728 -7.182 1.00 22.21 223 THR A O 1
ATOM 947 N N . ASP A 1 123 ? -10.540 -12.105 -7.860 1.00 16.93 224 ASP A N 1
ATOM 948 C CA . ASP A 1 123 ? -10.540 -11.072 -8.886 1.00 16.11 224 ASP A CA 1
ATOM 949 C C . ASP A 1 123 ? -11.864 -10.323 -8.937 1.00 14.73 224 ASP A C 1
ATOM 950 O O . ASP A 1 123 ? -12.892 -10.783 -8.430 1.00 16.70 224 ASP A O 1
ATOM 955 N N . SER A 1 124 ? -11.845 -9.176 -9.602 1.00 16.24 225 SER A N 1
ATOM 956 C CA . SER A 1 124 ? -13.077 -8.500 -9.987 1.00 15.46 225 SER A CA 1
ATOM 957 C C . SER A 1 124 ? -12.955 -8.236 -11.489 1.00 15.11 225 SER A C 1
ATOM 958 O O . SER A 1 124 ? -11.972 -7.631 -11.922 1.00 17.28 225 SER A O 1
ATOM 961 N N . THR A 1 125 ? -13.901 -8.737 -12.292 1.00 13.84 226 THR A N 1
ATOM 962 C CA . THR A 1 125 ? -13.855 -8.599 -13.757 1.00 14.07 226 THR A CA 1
ATOM 963 C C . THR A 1 125 ? -14.997 -7.743 -14.284 1.00 12.06 226 THR A C 1
ATOM 964 O O . THR A 1 125 ? -16.100 -7.704 -13.717 1.00 12.25 226 THR A O 1
ATOM 968 N N . PHE A 1 126 ? -14.742 -7.105 -15.427 1.00 12.11 227 PHE A N 1
ATOM 969 C CA . PHE A 1 126 ? -15.708 -6.304 -16.182 1.00 12.24 227 PHE A CA 1
ATOM 970 C C . PHE A 1 126 ? -15.585 -6.790 -17.613 1.00 11.79 227 PHE A C 1
ATOM 971 O O . PHE A 1 126 ? -14.471 -6.811 -18.165 1.00 13.93 227 PHE A O 1
ATOM 979 N N . SER A 1 127 ? -16.703 -7.203 -18.220 1.00 11.89 228 SER A N 1
ATOM 980 C CA . SER A 1 127 ? -16.736 -7.710 -19.596 1.00 11.05 228 SER A CA 1
ATOM 981 C C . SER A 1 127 ? -17.903 -7.106 -20.323 1.00 10.28 228 SER A C 1
ATOM 982 O O . SER A 1 127 ? -18.938 -6.791 -19.735 1.00 11.26 228 SER A O 1
ATOM 985 N N . GLY A 1 128 ? -17.783 -6.995 -21.633 1.00 11.45 229 GLY A N 1
ATOM 986 C CA . GLY A 1 128 ? -18.871 -6.491 -22.453 1.00 13.17 229 GLY A CA 1
ATOM 987 C C . GLY A 1 128 ? -18.697 -6.937 -23.875 1.00 11.66 229 GLY A C 1
ATOM 988 O O . GLY A 1 128 ? -17.558 -7.074 -24.365 1.00 12.69 229 GLY A O 1
ATOM 989 N N . PHE A 1 129 ? -19.813 -7.136 -24.554 1.00 10.61 230 PHE A N 1
ATOM 990 C CA . PHE A 1 129 ? -19.730 -7.504 -25.959 1.00 11.31 230 PHE A CA 1
ATOM 991 C C . PHE A 1 129 ? -20.987 -7.204 -26.730 1.00 11.02 230 PHE A C 1
ATOM 992 O O . PHE A 1 129 ? -22.102 -7.190 -26.203 1.00 11.69 230 PHE A O 1
ATOM 1000 N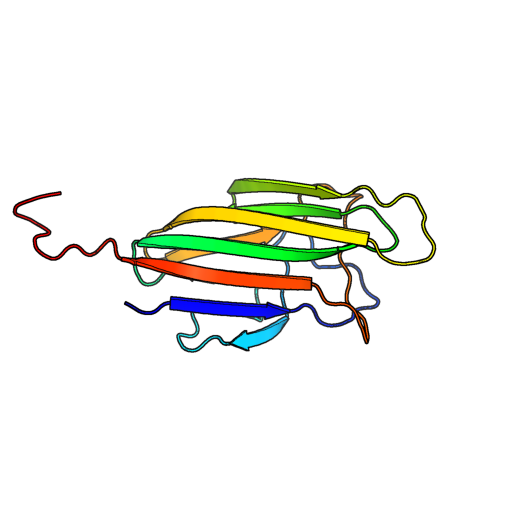 N . LEU A 1 130 ? -20.786 -6.990 -28.023 1.00 12.07 231 LEU A N 1
ATOM 1001 C CA . LEU A 1 130 ? -21.862 -6.817 -28.971 1.00 12.78 231 LEU A CA 1
ATOM 1002 C C . LEU A 1 130 ? -22.528 -8.160 -29.220 1.00 12.67 231 LEU A C 1
ATOM 1003 O O . LEU A 1 130 ? -21.859 -9.154 -29.581 1.00 14.41 231 LEU A O 1
ATOM 1008 N N . VAL A 1 131 ? -23.850 -8.184 -29.049 1.00 12.60 232 VAL A N 1
ATOM 1009 C CA . VAL A 1 131 ? -24.660 -9.378 -29.290 1.00 13.11 232 VAL A CA 1
ATOM 1010 C C . VAL A 1 131 ? -25.221 -9.361 -30.713 1.00 13.53 232 VAL A C 1
ATOM 1011 O O . VAL A 1 131 ? -25.204 -10.370 -31.409 1.00 15.04 232 VAL A O 1
ATOM 1015 N N . TYR A 1 132 ? -25.710 -8.208 -31.160 1.00 13.38 233 TYR A N 1
ATOM 1016 C CA . TYR A 1 132 ? -26.059 -8.034 -32.557 1.00 15.02 233 TYR A CA 1
ATOM 1017 C C . TYR A 1 132 ? -25.912 -6.570 -32.931 1.00 14.44 233 TYR A C 1
ATOM 1018 O O . TYR A 1 132 ? -26.027 -5.664 -32.092 1.00 15.56 233 TYR A O 1
ATOM 1027 N N . SER A 1 133 ? -25.660 -6.361 -34.212 1.00 16.20 234 SER A N 1
ATOM 1028 C CA . SER A 1 133 ? -25.454 -5.041 -34.750 1.00 17.53 234 SER A CA 1
ATOM 1029 C C . SER A 1 133 ? -26.774 -4.419 -35.186 1.00 19.82 234 SER A C 1
ATOM 1030 O O . SER A 1 133 ? -27.676 -5.112 -35.681 1.00 19.25 234 SER A O 1
ATOM 1033 N N . ASP A 1 134 ? -26.904 -3.111 -35.008 1.00 20.30 235 ASP A N 1
ATOM 1034 C CA . ASP A 1 134 ? -28.105 -2.451 -35.519 1.00 21.22 235 ASP A CA 1
ATOM 1035 C C . ASP A 1 134 ? -27.908 -1.781 -36.872 1.00 21.91 235 ASP A C 1
ATOM 1036 O O . ASP A 1 134 ? -28.677 -0.904 -37.269 1.00 26.38 235 ASP A O 1
ATOM 1041 N N . TRP A 1 135 ? -26.862 -2.208 -37.575 1.00 20.87 236 TRP A N 1
ATOM 1042 C CA . TRP A 1 135 ? -26.761 -1.951 -39.001 1.00 23.13 236 TRP A CA 1
ATOM 1043 C C . TRP A 1 135 ? -27.438 -3.126 -39.698 1.00 26.36 236 TRP A C 1
ATOM 1044 O O . TRP A 1 135 ? -26.797 -4.145 -39.987 1.00 30.80 236 TRP A O 1
ATOM 1055 N N . HIS A 1 136 ? -28.739 -2.984 -39.948 1.00 25.97 237 HIS A N 1
ATOM 1056 C CA . HIS A 1 136 ? -29.531 -4.003 -40.639 1.00 31.04 237 HIS A CA 1
ATOM 1057 C C . HIS A 1 136 ? -29.218 -4.103 -42.146 1.00 30.70 237 HIS A C 1
ATOM 1058 O O . HIS A 1 136 ? -28.706 -3.154 -42.759 1.00 33.44 237 HIS A O 1
ATOM 1065 N N . SER A 1 137 ? -29.572 -5.243 -42.741 1.00 34.73 238 SER A N 1
ATOM 1066 C CA . SER A 1 137 ? -29.299 -5.536 -44.159 1.00 37.08 238 SER A CA 1
ATOM 1067 C C . SER A 1 137 ? -30.157 -4.775 -45.172 1.00 39.06 238 SER A C 1
ATOM 1068 O O . SER A 1 137 ? -29.723 -4.519 -46.292 1.00 50.44 238 SER A O 1
ATOM 1071 N N . SER A 1 138 ? -31.382 -4.439 -44.786 1.00 39.07 239 SER A N 1
ATOM 1072 C CA . SER A 1 138 ? -32.261 -3.633 -45.631 1.00 36.49 239 SER A CA 1
ATOM 1073 C C . SER A 1 138 ? -32.626 -2.367 -44.870 1.00 31.49 239 SER A C 1
ATOM 1074 O O . SER A 1 138 ? -33.787 -2.188 -44.493 1.00 33.70 239 SER A O 1
ATOM 1077 N N . PRO A 1 139 ? -31.638 -1.480 -44.643 1.00 27.41 240 PRO A N 1
ATOM 1078 C CA . PRO A 1 139 ? -31.811 -0.411 -43.652 1.00 27.65 240 PRO A CA 1
ATOM 1079 C C . PRO A 1 139 ? -32.841 0.634 -44.053 1.00 28.70 240 PRO A C 1
ATOM 1080 O O . PRO A 1 139 ? -33.407 1.304 -43.183 1.00 30.15 240 PRO A O 1
ATOM 1084 N N . VAL A 1 140 ? -33.078 0.766 -45.352 1.00 27.48 241 VAL A N 1
ATOM 1085 C CA . VAL A 1 140 ? -33.977 1.791 -45.858 1.00 28.99 241 VAL A CA 1
ATOM 1086 C C . VAL A 1 140 ? -35.385 1.232 -46.060 1.00 33.39 241 VAL A C 1
ATOM 1087 O O . VAL A 1 140 ? -36.362 1.802 -45.563 1.00 36.68 241 VAL A O 1
ATOM 1091 N N . PHE A 1 141 ? -35.475 0.096 -46.752 1.00 33.80 242 PHE A N 1
ATOM 1092 C CA . PHE A 1 141 ? -36.752 -0.563 -47.048 1.00 37.66 242 PHE A CA 1
ATOM 1093 C C . PHE A 1 141 ? -37.576 -0.909 -45.800 1.00 44.06 242 PHE A C 1
ATOM 1094 O O . PHE A 1 141 ? -38.801 -0.730 -45.773 1.00 44.86 242 PHE A O 1
ATOM 1102 N N . ALA A 1 142 ? -36.903 -1.404 -44.769 1.00 41.41 243 ALA A N 1
ATOM 1103 C CA . ALA A 1 142 ? -37.584 -1.774 -43.538 1.00 48.76 243 ALA A CA 1
ATOM 1104 C C . ALA A 1 142 ? -37.077 -0.937 -42.363 1.00 56.38 243 ALA A C 1
ATOM 1105 O O . ALA A 1 142 ? -36.416 0.085 -42.560 1.00 60.05 243 ALA A O 1
ATOM 1107 N N . HIS A 1 143 ? -37.404 -1.369 -41.146 1.00 59.76 244 HIS A N 1
ATOM 1108 C CA . HIS A 1 143 ? -36.829 -0.796 -39.923 1.00 58.91 244 HIS A CA 1
ATOM 1109 C C . HIS A 1 143 ? -37.074 0.706 -39.796 1.00 60.12 244 HIS A C 1
ATOM 1110 O O . HIS A 1 143 ? -38.015 1.134 -39.131 1.00 65.12 244 HIS A O 1
#

Foldseek 3Di:
DWFKWKAWADADPDFFDAPAFGARQGTPDGPPCQADNVRQKGFDDFWAKKKKKKKFKFPDFKAKKFWDKPRHGPDIWIDGDPRDPGIDITMDMDMDTDDGGIMIGMHGDDDRHRRTGDDPPDIMMMMMIGPDGPPDPCNPVDD

GO terms:
  GO:0005576 extracellular region (C, IDA)
  GO:0030547 signaling receptor inhibitor activity (F, IDA)
  GO:0050995 negative regulation of lipid catabolic process (P, IC)
  GO:0042802 identical protein binding (F, IPI)
  GO:0005515 protein binding (F, IPI)

B-factor: mean 26.65, std 12.03, range [3.11, 79.91]

Sequence (143 aa):
ARSAFSAKRSESRVPPPSDAPLPFDRVLVNEQGHYDAVTGKFTCQVPGVYYFAVHATVYRASLQFDLVKNGESIASFFQFFGGWPKPASLSGGAMVRLEPEDQVWVQVGVGDYIGIYASIKTDSTFSGFLVYSDWHSSPVFAH

Organism: Homo sapiens (NCBI:txid9606)